Protein AF-A0A3A9KMG8-F1 (afdb_monomer_lite)

Radius of gyration: 20.03 Å; chains: 1; bounding box: 50×38×51 Å

Structure (mmCIF, N/CA/C/O backbone):
data_AF-A0A3A9KMG8-F1
#
_entry.id   AF-A0A3A9KMG8-F1
#
loop_
_atom_site.group_PDB
_atom_site.id
_atom_site.type_symbol
_atom_site.label_atom_id
_atom_site.label_alt_id
_atom_site.label_comp_id
_atom_site.label_asym_id
_atom_site.label_entity_id
_atom_site.label_seq_id
_atom_site.pdbx_PDB_ins_code
_atom_site.Cartn_x
_atom_site.Cartn_y
_atom_site.Cartn_z
_atom_site.occupancy
_atom_site.B_iso_or_equiv
_atom_site.auth_seq_id
_atom_site.auth_comp_id
_atom_site.auth_asym_id
_atom_site.auth_atom_id
_atom_site.pdbx_PDB_model_num
ATOM 1 N N . MET A 1 1 ? 1.437 -16.654 -7.230 1.00 39.53 1 MET A N 1
ATOM 2 C CA . MET A 1 1 ? 0.014 -16.695 -6.820 1.00 39.53 1 MET A CA 1
ATOM 3 C C . MET A 1 1 ? -0.460 -15.264 -6.640 1.00 39.53 1 MET A C 1
ATOM 5 O O . MET A 1 1 ? -0.088 -14.638 -5.658 1.00 39.53 1 MET A O 1
ATOM 9 N N . THR A 1 2 ? -1.224 -14.727 -7.585 1.00 38.72 2 THR A N 1
ATOM 10 C CA . THR A 1 2 ? -1.772 -13.366 -7.482 1.00 38.72 2 THR A CA 1
ATOM 11 C C . THR A 1 2 ? -3.011 -13.428 -6.592 1.00 38.72 2 THR A C 1
ATOM 13 O O . THR A 1 2 ? -4.020 -14.023 -6.973 1.00 38.72 2 THR A O 1
ATOM 16 N N . ARG A 1 3 ? -2.913 -12.924 -5.356 1.00 53.06 3 ARG A N 1
ATOM 17 C CA . ARG A 1 3 ? -3.998 -13.011 -4.368 1.00 53.06 3 ARG A CA 1
ATOM 18 C C . ARG A 1 3 ? -5.023 -11.903 -4.615 1.00 53.06 3 ARG A C 1
ATOM 20 O O . ARG A 1 3 ? -4.674 -10.736 -4.751 1.00 53.06 3 ARG A O 1
ATOM 27 N N . LYS A 1 4 ? -6.296 -12.290 -4.701 1.00 49.44 4 LYS A N 1
ATOM 28 C CA . LYS A 1 4 ? -7.432 -11.407 -4.991 1.00 49.44 4 LYS A CA 1
ATOM 29 C C . LYS A 1 4 ? -7.733 -10.561 -3.749 1.00 49.44 4 LYS A C 1
ATOM 31 O O . LYS A 1 4 ? -8.118 -11.108 -2.721 1.00 49.44 4 LYS A O 1
ATOM 36 N N . ILE A 1 5 ? -7.531 -9.248 -3.823 1.00 57.56 5 ILE A N 1
ATOM 37 C CA . ILE A 1 5 ? -7.751 -8.345 -2.685 1.00 57.56 5 ILE A CA 1
ATOM 38 C C . ILE A 1 5 ? -9.190 -7.810 -2.732 1.00 57.56 5 ILE A C 1
ATOM 40 O O . ILE A 1 5 ? -9.603 -7.252 -3.745 1.00 57.56 5 ILE A O 1
ATOM 44 N N . ASN A 1 6 ? -9.958 -7.984 -1.650 1.00 55.19 6 ASN A N 1
ATOM 45 C CA . ASN A 1 6 ? -11.306 -7.418 -1.511 1.00 55.19 6 ASN A CA 1
ATOM 46 C C . ASN A 1 6 ? -11.232 -6.002 -0.916 1.00 55.19 6 ASN A C 1
ATOM 48 O O . ASN A 1 6 ? -10.676 -5.805 0.168 1.00 55.19 6 ASN A O 1
ATOM 52 N N . PHE A 1 7 ? -11.803 -5.023 -1.620 1.00 56.12 7 PHE A N 1
ATOM 53 C CA . PHE A 1 7 ? -11.798 -3.611 -1.235 1.00 56.12 7 PHE A CA 1
ATOM 54 C C . PHE A 1 7 ? -13.222 -3.134 -0.937 1.00 56.12 7 PHE A C 1
ATOM 56 O O . PHE A 1 7 ? -14.037 -3.042 -1.847 1.00 56.12 7 PHE A O 1
ATOM 63 N N . GLU A 1 8 ? -13.513 -2.775 0.313 1.00 53.19 8 GLU A N 1
ATOM 64 C CA . GLU A 1 8 ? -14.744 -2.034 0.657 1.00 53.19 8 GLU A CA 1
ATOM 65 C C . GLU A 1 8 ? -14.467 -0.551 0.936 1.00 53.19 8 GLU A C 1
ATOM 67 O O . GLU A 1 8 ? -15.302 0.313 0.677 1.00 53.19 8 GLU A O 1
ATOM 72 N N . LYS A 1 9 ? -13.261 -0.225 1.418 1.00 60.44 9 LYS A N 1
ATOM 73 C CA . LYS A 1 9 ? -12.766 1.148 1.560 1.00 60.44 9 LYS A CA 1
ATOM 74 C C . LYS A 1 9 ? -11.689 1.397 0.517 1.00 60.44 9 LYS A C 1
ATOM 76 O O . LYS A 1 9 ? -10.748 0.617 0.406 1.00 60.44 9 LYS A O 1
ATOM 81 N N . LEU A 1 10 ? -11.791 2.527 -0.186 1.00 73.06 10 LEU A N 1
ATOM 82 C CA . LEU A 1 10 ? -10.932 2.892 -1.323 1.00 73.06 10 LEU A CA 1
ATOM 83 C C . LEU A 1 10 ? -9.424 2.854 -1.034 1.00 73.06 10 LEU A C 1
ATOM 85 O O . LEU A 1 10 ? -8.648 2.874 -1.975 1.00 73.06 10 LEU A O 1
ATOM 89 N N . ASN A 1 11 ? -9.001 2.810 0.230 1.00 78.44 11 ASN A N 1
ATOM 90 C CA . ASN A 1 11 ? -7.603 2.847 0.658 1.00 78.44 11 ASN A CA 1
ATOM 91 C C . ASN A 1 11 ? -7.197 1.744 1.655 1.00 78.44 11 ASN A C 1
ATOM 93 O O . ASN A 1 11 ? -6.059 1.756 2.123 1.00 78.44 11 ASN A O 1
ATOM 97 N N . ARG A 1 12 ? -8.095 0.814 2.012 1.00 85.56 12 ARG A N 1
ATOM 98 C CA . ARG A 1 12 ? -7.874 -0.164 3.089 1.00 85.56 12 ARG A CA 1
ATOM 99 C C . ARG A 1 12 ? -8.321 -1.567 2.687 1.00 85.56 12 ARG A C 1
ATOM 101 O O . ARG A 1 12 ? -9.389 -1.730 2.104 1.00 85.56 12 ARG A O 1
ATOM 108 N N . VAL A 1 13 ? -7.546 -2.576 3.083 1.00 83.69 13 VAL A N 1
ATOM 109 C CA . VAL A 1 13 ? -7.958 -3.986 3.003 1.00 83.69 13 VAL A CA 1
ATOM 110 C C . VAL A 1 13 ? -8.804 -4.368 4.220 1.00 83.69 13 VAL A C 1
ATOM 112 O O . VAL A 1 13 ? -8.466 -4.023 5.352 1.00 83.69 13 VAL A O 1
ATOM 115 N N . ILE A 1 14 ? -9.907 -5.078 3.985 1.00 83.31 14 ILE A N 1
ATOM 116 C CA . ILE A 1 14 ? -10.770 -5.632 5.049 1.00 83.31 14 ILE A CA 1
ATOM 117 C C . ILE A 1 14 ? -10.308 -7.015 5.517 1.00 83.31 14 ILE A C 1
ATOM 119 O O . ILE A 1 14 ? -10.602 -7.430 6.628 1.00 83.31 14 ILE A O 1
ATOM 123 N N . LYS A 1 15 ? -9.550 -7.703 4.664 1.00 88.19 15 LYS A N 1
ATOM 124 C CA . LYS A 1 15 ? -8.950 -9.008 4.904 1.00 88.19 15 LYS A CA 1
ATOM 125 C C . LYS A 1 15 ? -7.498 -8.930 4.471 1.00 88.19 15 LYS A C 1
ATOM 127 O O . LYS A 1 15 ? -7.213 -8.431 3.381 1.00 88.19 15 LYS A O 1
ATOM 132 N N . CYS A 1 16 ? -6.578 -9.375 5.318 1.00 87.44 16 CYS A N 1
ATOM 133 C CA . CYS A 1 16 ? -5.161 -9.339 4.992 1.00 87.44 16 CYS A CA 1
ATOM 134 C C . CYS A 1 16 ? -4.885 -10.262 3.794 1.00 87.44 16 CYS A C 1
ATOM 136 O O . CYS A 1 16 ? -5.041 -11.472 3.930 1.00 87.44 16 CYS A O 1
ATOM 138 N N . PRO A 1 17 ? -4.396 -9.752 2.651 1.00 82.75 17 PRO A N 1
ATOM 139 C CA . PRO A 1 17 ? -4.139 -10.591 1.484 1.00 82.75 17 PRO A CA 1
ATOM 140 C C . PRO A 1 17 ? -2.913 -11.492 1.671 1.00 82.75 17 PRO A C 1
ATOM 142 O O . PRO A 1 17 ? -2.576 -12.250 0.774 1.00 82.75 17 PRO A O 1
ATOM 145 N N . HIS A 1 18 ? -2.194 -11.400 2.793 1.00 85.25 18 HIS A N 1
ATOM 146 C CA . HIS A 1 18 ? -1.034 -12.243 3.056 1.00 85.25 18 HIS A CA 1
ATOM 147 C C . HIS A 1 18 ? -1.354 -13.472 3.910 1.00 85.25 18 HIS A C 1
ATOM 149 O O . HIS A 1 18 ? -0.904 -14.567 3.581 1.00 85.25 18 HIS A O 1
ATOM 155 N N . CYS A 1 19 ? -2.107 -13.282 4.997 1.00 89.75 19 CYS A N 1
ATOM 156 C CA . CYS A 1 19 ? -2.406 -14.323 5.987 1.00 89.75 19 CYS A CA 1
ATOM 157 C C . CYS A 1 19 ? -3.905 -14.590 6.169 1.00 89.75 19 CYS A C 1
ATOM 159 O O . CYS A 1 19 ? -4.279 -15.299 7.095 1.00 89.75 19 CYS A O 1
ATOM 161 N N . ASP A 1 20 ? -4.754 -13.985 5.335 1.00 91.50 20 ASP A N 1
ATOM 162 C CA . ASP A 1 20 ? -6.212 -14.121 5.373 1.00 91.50 20 ASP A CA 1
ATOM 163 C C . ASP A 1 20 ? -6.878 -13.698 6.691 1.00 91.50 20 ASP A C 1
ATOM 165 O O . ASP A 1 20 ? -8.058 -13.967 6.889 1.00 91.50 20 ASP A O 1
ATOM 169 N N . ASN A 1 21 ? -6.167 -12.977 7.565 1.00 92.38 21 ASN A N 1
ATOM 170 C CA . ASN A 1 21 ? -6.746 -12.426 8.784 1.00 92.38 21 ASN A CA 1
ATOM 171 C C . ASN A 1 21 ? -7.880 -11.435 8.459 1.00 92.38 21 ASN A C 1
ATOM 173 O O . ASN A 1 21 ? -7.669 -10.466 7.722 1.00 92.38 21 ASN A O 1
ATOM 177 N N . GLU A 1 22 ? -9.058 -11.678 9.025 1.00 92.69 22 GLU A N 1
ATOM 178 C CA . GLU A 1 22 ? -10.286 -10.894 8.824 1.00 92.69 22 GLU A CA 1
ATOM 179 C C . GLU A 1 22 ? -10.483 -9.837 9.921 1.00 92.69 22 GLU A C 1
ATOM 181 O O . GLU A 1 22 ? -11.246 -8.890 9.744 1.00 92.69 22 GLU A O 1
ATOM 186 N N . GLU A 1 23 ? -9.753 -9.942 11.036 1.00 93.00 23 GLU A N 1
ATOM 187 C CA . GLU A 1 23 ? -9.789 -8.959 12.115 1.00 93.00 23 GLU A CA 1
ATOM 188 C C . GLU A 1 23 ? -8.633 -7.965 11.961 1.00 93.00 23 GLU A C 1
ATOM 190 O O . GLU A 1 23 ? -7.483 -8.252 12.287 1.00 93.00 23 GLU A O 1
ATOM 195 N N . ILE A 1 24 ? -8.905 -6.766 11.446 1.00 87.94 24 ILE A N 1
ATOM 196 C CA . ILE A 1 24 ? -7.872 -5.742 11.242 1.00 87.94 24 ILE A CA 1
ATOM 197 C C . ILE A 1 24 ? -7.970 -4.654 12.312 1.00 87.94 24 ILE A C 1
ATOM 199 O O . ILE A 1 24 ? -8.942 -3.903 12.370 1.00 87.94 24 ILE A O 1
ATOM 203 N N . LEU A 1 25 ? -6.909 -4.521 13.114 1.00 87.69 25 LEU A N 1
ATOM 204 C CA . LEU A 1 25 ? -6.778 -3.502 14.156 1.00 87.69 25 LEU A CA 1
ATOM 205 C C . LEU A 1 25 ? -5.726 -2.469 13.730 1.00 87.69 25 LEU A C 1
ATOM 207 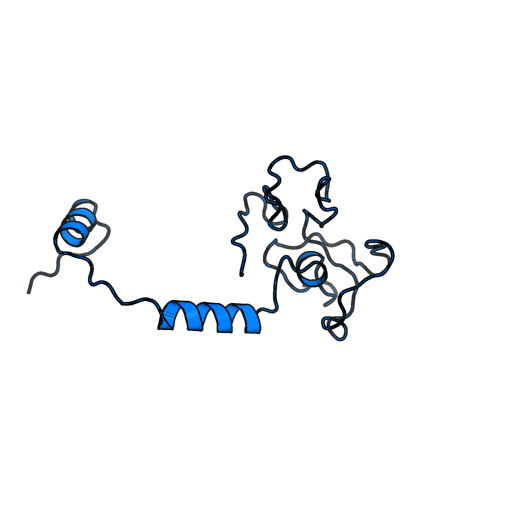O O . LEU A 1 25 ? -4.535 -2.765 13.696 1.00 87.69 25 LEU A O 1
ATOM 211 N N . GLY A 1 26 ? -6.160 -1.252 13.394 1.00 88.25 26 GLY A N 1
ATOM 212 C CA . GLY A 1 26 ? -5.263 -0.175 12.955 1.00 88.25 26 GLY A CA 1
ATOM 213 C C . GLY A 1 26 ? -4.815 -0.295 11.493 1.00 88.25 26 GLY A C 1
ATOM 214 O O . GLY A 1 26 ? -5.535 -0.834 10.655 1.00 88.25 26 GLY A O 1
ATOM 215 N N . ASP A 1 27 ? -3.647 0.260 11.163 1.00 89.81 27 ASP A N 1
ATOM 216 C CA . ASP A 1 27 ? -3.145 0.386 9.777 1.00 89.81 27 ASP A CA 1
ATOM 217 C C . ASP A 1 27 ? -2.148 -0.709 9.372 1.00 89.81 27 ASP A C 1
ATOM 219 O O . ASP A 1 27 ? -1.560 -0.664 8.289 1.00 89.81 27 ASP A O 1
ATOM 223 N N . ILE A 1 28 ? -1.968 -1.696 10.245 1.00 89.19 28 ILE A N 1
ATOM 224 C CA . ILE A 1 28 ? -1.086 -2.844 10.073 1.00 89.19 28 ILE A CA 1
ATOM 225 C C . ILE A 1 28 ? -1.877 -4.094 10.468 1.00 89.19 28 ILE A C 1
ATOM 227 O O . ILE A 1 28 ? -2.742 -4.052 11.341 1.00 89.19 28 ILE A O 1
ATOM 231 N N . CYS A 1 29 ? -1.615 -5.220 9.81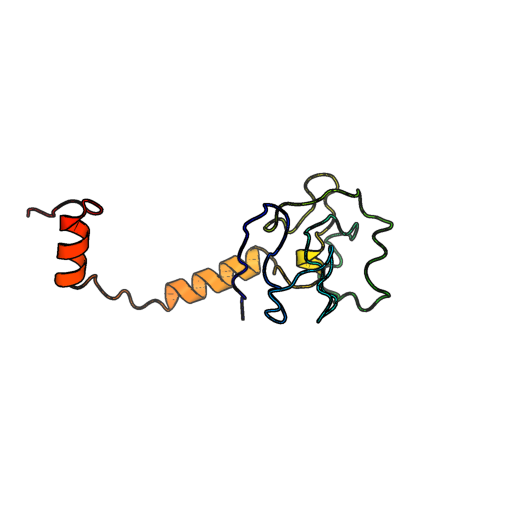6 1.00 90.88 29 CYS A N 1
ATOM 232 C CA . CYS A 1 29 ? -2.165 -6.502 10.220 1.00 90.88 29 CYS A CA 1
ATOM 233 C C . CYS A 1 29 ? -1.449 -6.979 11.488 1.00 90.88 29 CYS A C 1
ATOM 235 O O . CYS A 1 29 ? -0.265 -7.298 11.437 1.00 90.88 29 CYS A O 1
ATOM 237 N N . HIS A 1 30 ? -2.163 -7.104 12.606 1.00 93.25 30 HIS A N 1
ATOM 238 C CA . HIS A 1 30 ? -1.573 -7.535 13.880 1.00 93.25 30 HIS A CA 1
ATOM 239 C C . HIS A 1 30 ? -1.122 -9.013 13.903 1.00 93.25 30 HIS A C 1
ATOM 241 O O . HIS A 1 30 ? -0.535 -9.450 14.886 1.00 93.25 30 HIS A O 1
ATOM 247 N N . VAL A 1 31 ? -1.378 -9.779 12.833 1.00 93.44 31 VAL A N 1
ATOM 248 C CA . VAL A 1 31 ? -0.942 -11.180 12.683 1.00 93.44 31 VAL A CA 1
ATOM 249 C C . VAL A 1 31 ? 0.373 -11.293 11.913 1.00 93.44 31 VAL A C 1
ATOM 251 O O . VAL A 1 31 ? 1.264 -12.026 12.326 1.00 93.44 31 VAL A O 1
ATOM 254 N N . CYS A 1 32 ? 0.507 -10.588 10.784 1.00 89.94 32 CYS A N 1
ATOM 255 C CA . CYS A 1 32 ? 1.673 -10.719 9.896 1.00 89.94 32 CYS A CA 1
ATOM 256 C C . CYS A 1 32 ? 2.482 -9.430 9.715 1.00 89.94 32 CYS A C 1
ATOM 258 O O . CYS A 1 32 ? 3.422 -9.406 8.929 1.00 89.94 32 CYS A O 1
ATOM 260 N N . ASN A 1 33 ? 2.115 -8.364 10.426 1.00 87.38 33 ASN A N 1
ATOM 261 C CA . ASN A 1 33 ? 2.794 -7.072 10.433 1.00 87.38 33 ASN A CA 1
ATOM 262 C C . ASN A 1 33 ? 2.849 -6.335 9.076 1.00 87.38 33 ASN A C 1
ATOM 264 O O . ASN A 1 33 ? 3.651 -5.422 8.899 1.00 87.38 33 ASN A O 1
ATOM 268 N N . LEU A 1 34 ? 1.984 -6.688 8.117 1.00 87.88 34 LEU A N 1
ATOM 269 C CA . LEU A 1 34 ? 1.921 -6.007 6.817 1.00 87.88 34 LEU A CA 1
ATOM 270 C C . LEU A 1 34 ? 0.903 -4.852 6.793 1.00 87.88 34 LEU A C 1
ATOM 272 O O . LEU A 1 34 ? -0.128 -4.942 7.470 1.00 87.88 34 LEU A O 1
ATOM 276 N N . PRO A 1 35 ? 1.147 -3.779 6.013 1.00 89.25 35 PRO A N 1
ATOM 277 C CA . PRO A 1 35 ? 0.256 -2.623 5.939 1.00 89.25 35 PRO A CA 1
ATOM 278 C C . PRO A 1 35 ? -1.148 -2.979 5.449 1.00 89.25 35 PRO A C 1
ATOM 280 O O . PRO A 1 35 ? -1.321 -3.596 4.405 1.00 89.25 35 PRO A O 1
ATOM 283 N N . THR A 1 36 ? -2.175 -2.507 6.152 1.00 90.50 36 THR A N 1
ATOM 284 C CA . THR A 1 36 ? -3.580 -2.700 5.746 1.00 90.50 36 THR A CA 1
ATOM 285 C C . THR A 1 36 ? -4.188 -1.460 5.104 1.00 90.50 36 THR A C 1
ATOM 287 O O . THR A 1 36 ? -5.288 -1.520 4.556 1.00 90.50 36 THR A O 1
ATOM 290 N N . VAL A 1 37 ? -3.462 -0.341 5.127 1.00 91.00 37 VAL A N 1
ATOM 291 C CA . VAL A 1 37 ? -3.806 0.906 4.438 1.00 91.00 37 VAL A CA 1
ATOM 292 C C . VAL A 1 37 ? -2.734 1.224 3.413 1.00 91.00 37 VAL A C 1
ATOM 294 O O . VAL A 1 37 ? -1.540 1.205 3.730 1.00 91.00 37 VAL A O 1
ATOM 297 N N . ASN A 1 38 ? -3.158 1.559 2.196 1.00 92.31 38 ASN A N 1
ATOM 298 C CA . ASN A 1 38 ? -2.221 1.971 1.169 1.00 92.31 38 ASN A CA 1
ATOM 299 C C . ASN A 1 38 ? -1.811 3.432 1.382 1.00 92.31 38 ASN A C 1
ATOM 301 O O . ASN A 1 38 ? -2.660 4.320 1.480 1.00 92.31 38 ASN A O 1
ATOM 305 N N . LYS A 1 39 ? -0.509 3.697 1.476 1.00 93.06 39 LYS A N 1
ATOM 306 C CA . LYS A 1 39 ? 0.051 5.032 1.726 1.00 93.06 39 LYS A CA 1
ATOM 307 C C . LYS A 1 39 ? 1.281 5.260 0.860 1.00 93.06 39 LYS A C 1
ATOM 309 O O . LYS A 1 39 ? 1.884 4.315 0.367 1.00 93.06 39 LYS A O 1
ATOM 314 N N . CYS A 1 40 ? 1.674 6.515 0.689 1.00 93.19 40 CYS A N 1
ATOM 315 C CA . CYS A 1 40 ? 2.984 6.848 0.142 1.00 93.19 40 CYS A CA 1
ATOM 316 C C . CYS A 1 40 ? 4.082 6.259 1.043 1.00 93.19 40 CYS A C 1
ATOM 318 O O . CYS A 1 40 ? 4.089 6.535 2.243 1.00 93.19 40 CYS A O 1
ATOM 320 N N . SER A 1 41 ? 5.019 5.499 0.481 1.00 90.31 41 SER A N 1
ATOM 321 C CA . SER A 1 41 ? 6.179 4.982 1.223 1.00 90.31 41 SER A CA 1
ATOM 322 C C . SER A 1 41 ? 7.270 6.050 1.387 1.00 90.31 41 SER A C 1
ATOM 324 O O . SER A 1 41 ? 7.990 6.076 2.379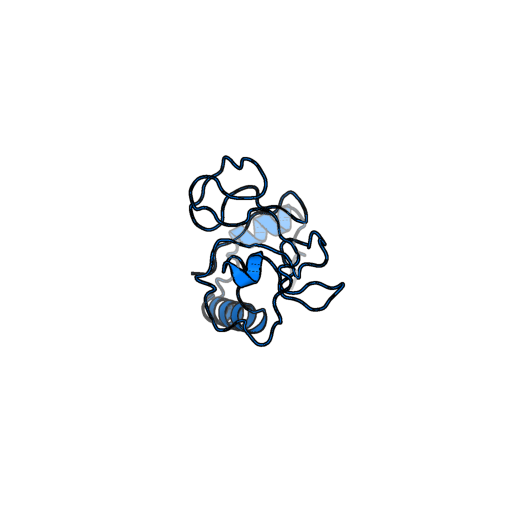 1.00 90.31 41 SER A O 1
ATOM 326 N N . GLY A 1 42 ? 7.378 6.962 0.413 1.00 90.25 42 GLY A N 1
ATOM 327 C CA . GLY A 1 42 ? 8.511 7.882 0.302 1.00 90.25 42 GLY A CA 1
ATOM 328 C C . GLY A 1 42 ? 9.746 7.266 -0.361 1.00 90.25 42 GLY A C 1
ATOM 329 O O . GLY A 1 42 ? 10.741 7.964 -0.557 1.00 90.25 42 GLY A O 1
ATOM 330 N N . PHE A 1 43 ? 9.692 5.986 -0.736 1.00 86.75 43 PHE A N 1
ATOM 331 C CA . PHE A 1 43 ? 10.769 5.324 -1.459 1.00 86.75 43 PHE A CA 1
ATOM 332 C C . PHE A 1 43 ? 10.718 5.656 -2.948 1.00 86.75 43 PHE A C 1
ATOM 334 O O . PHE A 1 43 ? 9.658 5.873 -3.544 1.00 86.75 43 PHE A O 1
ATOM 341 N N . ASP A 1 44 ? 11.904 5.774 -3.535 1.00 82.88 44 ASP A N 1
ATOM 342 C CA . ASP A 1 44 ? 12.068 6.048 -4.955 1.00 82.88 44 ASP A CA 1
ATOM 343 C C . ASP A 1 44 ? 11.815 4.755 -5.739 1.00 82.88 44 ASP A C 1
ATOM 345 O O . ASP A 1 44 ? 12.378 3.708 -5.421 1.00 82.88 44 ASP A O 1
ATOM 349 N N . LYS A 1 45 ? 11.000 4.844 -6.795 1.00 75.25 45 LYS A N 1
ATOM 350 C CA . LYS A 1 45 ? 10.652 3.715 -7.668 1.00 75.25 45 LYS A CA 1
ATOM 351 C C . LYS A 1 45 ? 11.860 2.988 -8.265 1.00 75.25 45 LYS A C 1
ATOM 353 O O . LYS A 1 45 ? 11.718 1.852 -8.701 1.00 75.25 45 LYS A O 1
ATOM 358 N N . LYS A 1 46 ? 13.035 3.622 -8.316 1.00 71.81 46 LYS A N 1
ATOM 359 C CA . LYS A 1 46 ? 14.265 3.002 -8.833 1.00 71.81 46 LYS A CA 1
ATOM 360 C C . LYS A 1 46 ? 14.817 1.870 -7.959 1.00 71.81 46 LYS A C 1
ATOM 362 O O . LYS A 1 46 ? 15.692 1.155 -8.428 1.00 71.81 46 LYS A O 1
ATOM 367 N N . TYR A 1 47 ? 14.319 1.713 -6.730 1.00 65.62 47 TYR A N 1
ATOM 368 C CA . TYR A 1 47 ? 14.776 0.696 -5.774 1.00 65.62 47 TYR A CA 1
ATOM 369 C C . TYR A 1 47 ? 13.763 -0.435 -5.536 1.00 65.62 47 TYR A C 1
ATOM 371 O O . TYR A 1 47 ? 13.942 -1.228 -4.624 1.00 65.62 47 TYR A O 1
ATOM 379 N N . LEU A 1 48 ? 12.723 -0.550 -6.372 1.00 63.25 48 LEU A N 1
ATOM 380 C CA . LEU A 1 48 ? 11.647 -1.547 -6.228 1.00 63.25 48 LEU A CA 1
ATOM 381 C C . LEU A 1 48 ? 12.092 -3.019 -6.294 1.00 63.25 48 LEU A C 1
ATOM 383 O O . LEU A 1 48 ? 11.283 -3.905 -6.044 1.00 63.25 48 LEU A O 1
ATOM 387 N N . GLN A 1 49 ? 13.344 -3.289 -6.666 1.00 54.84 49 GLN A N 1
ATOM 388 C CA . GLN A 1 49 ? 13.870 -4.650 -6.814 1.00 54.84 49 GLN A CA 1
ATOM 389 C C . GLN A 1 49 ? 14.457 -5.218 -5.517 1.00 54.84 49 GLN A C 1
ATOM 391 O O . GLN A 1 49 ? 14.674 -6.426 -5.439 1.00 54.84 49 GLN A O 1
ATOM 396 N N . ASP A 1 50 ? 14.663 -4.382 -4.499 1.00 54.06 50 ASP A N 1
ATOM 397 C CA . ASP A 1 50 ? 15.157 -4.830 -3.205 1.00 54.06 50 ASP A CA 1
ATOM 398 C C . ASP A 1 50 ? 13.966 -5.018 -2.260 1.00 54.06 50 ASP A C 1
ATOM 400 O O . ASP A 1 50 ? 13.239 -4.071 -1.958 1.00 54.06 50 ASP A O 1
ATOM 404 N N . ILE A 1 51 ? 13.751 -6.247 -1.778 1.00 53.84 51 ILE A N 1
ATOM 405 C CA . ILE A 1 51 ? 12.838 -6.478 -0.653 1.00 53.84 51 ILE A CA 1
ATOM 406 C C . ILE A 1 51 ? 13.426 -5.710 0.529 1.00 53.84 51 ILE A C 1
ATOM 408 O O . ILE A 1 51 ? 14.464 -6.097 1.060 1.00 53.84 51 ILE A O 1
ATOM 412 N N . TYR A 1 52 ? 12.785 -4.611 0.921 1.00 55.97 52 TYR A N 1
ATOM 413 C CA . TYR A 1 52 ? 13.225 -3.828 2.067 1.00 55.97 52 TYR A CA 1
ATOM 414 C C . TYR A 1 52 ? 13.190 -4.694 3.338 1.00 55.97 52 TYR A C 1
ATOM 416 O O . TYR A 1 52 ? 12.120 -5.089 3.800 1.00 55.97 52 TYR A O 1
ATOM 424 N N . ASP A 1 53 ? 14.365 -4.978 3.902 1.00 53.72 53 ASP A N 1
ATOM 425 C CA . ASP A 1 53 ? 14.580 -5.783 5.113 1.00 53.72 53 ASP A CA 1
ATOM 426 C C . ASP A 1 53 ? 14.905 -4.928 6.358 1.00 53.72 53 ASP A C 1
ATOM 428 O O . ASP A 1 53 ? 15.199 -5.454 7.435 1.00 53.72 53 ASP A O 1
ATOM 432 N N . GLY A 1 54 ? 14.842 -3.598 6.221 1.00 56.97 54 GLY A N 1
ATOM 433 C CA . GLY A 1 54 ? 15.133 -2.641 7.284 1.00 56.97 54 GLY A CA 1
ATOM 434 C C . GLY A 1 54 ? 14.038 -2.535 8.359 1.00 56.97 54 GLY A C 1
ATOM 435 O O . GLY A 1 54 ? 12.950 -3.102 8.223 1.00 56.97 54 GLY A O 1
ATOM 436 N N . PRO A 1 55 ? 14.300 -1.791 9.456 1.00 53.84 55 PRO A N 1
ATOM 437 C CA . PRO A 1 55 ? 13.327 -1.586 10.525 1.00 53.84 55 PRO A CA 1
ATOM 438 C C . PRO A 1 55 ? 12.028 -1.009 9.953 1.00 53.84 55 PRO A C 1
ATOM 440 O O . PRO A 1 55 ? 12.028 0.018 9.280 1.00 53.84 55 PRO A O 1
ATOM 443 N N . TRP A 1 56 ? 10.931 -1.721 10.208 1.00 57.06 56 TRP A N 1
ATOM 444 C CA . TRP A 1 56 ? 9.616 -1.516 9.609 1.00 57.06 56 TRP A CA 1
ATOM 445 C C . TRP A 1 56 ? 9.230 -0.037 9.436 1.00 57.06 56 TRP A C 1
ATOM 447 O O . T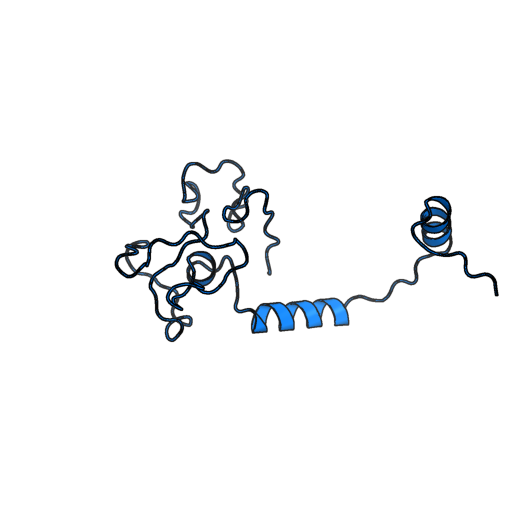RP A 1 56 ? 8.920 0.653 10.403 1.00 57.06 56 TRP A O 1
ATOM 457 N N . LEU A 1 57 ? 9.190 0.403 8.172 1.00 57.53 57 LEU A N 1
ATOM 458 C CA . LEU A 1 57 ? 8.413 1.534 7.655 1.00 57.53 57 LEU A CA 1
ATOM 459 C C . LEU A 1 57 ? 8.477 2.821 8.499 1.00 57.53 57 LEU A C 1
ATOM 461 O O . LEU A 1 57 ? 7.450 3.446 8.785 1.00 57.53 57 LEU A O 1
ATOM 465 N N . THR A 1 58 ? 9.682 3.290 8.834 1.00 59.09 58 THR A N 1
ATOM 466 C CA . THR A 1 58 ? 9.857 4.710 9.151 1.00 59.09 58 THR A CA 1
ATOM 467 C C . THR A 1 58 ? 9.687 5.487 7.844 1.00 59.09 58 THR A C 1
ATOM 469 O O . THR A 1 58 ? 10.614 5.728 7.077 1.00 59.09 58 THR A O 1
ATOM 472 N N . PHE A 1 59 ? 8.435 5.821 7.536 1.00 68.62 59 PHE A N 1
ATOM 473 C CA . PHE A 1 59 ? 7.988 6.593 6.375 1.00 68.62 59 PHE A CA 1
ATOM 474 C C . PHE A 1 59 ? 8.494 8.047 6.387 1.00 68.62 59 PHE A C 1
ATOM 476 O O . PHE A 1 59 ? 7.765 8.965 6.024 1.00 68.62 59 PHE A O 1
ATOM 483 N N . GLU A 1 60 ? 9.729 8.293 6.817 1.00 71.06 60 GLU A N 1
ATOM 484 C CA . GLU A 1 60 ? 10.305 9.626 7.015 1.00 71.06 60 GLU A CA 1
ATOM 485 C C . GLU A 1 60 ? 10.318 10.446 5.724 1.00 71.06 60 GLU A C 1
ATOM 487 O O . GLU A 1 60 ? 10.172 11.663 5.753 1.00 71.06 60 GLU A O 1
ATOM 492 N N . LYS A 1 61 ? 10.440 9.772 4.575 1.00 81.88 61 LYS A N 1
ATOM 493 C CA . LYS A 1 61 ? 10.387 10.395 3.245 1.00 81.88 61 LYS A CA 1
ATOM 494 C C . LYS A 1 61 ? 8.983 10.423 2.639 1.00 81.88 61 LYS A C 1
ATOM 496 O O . LYS A 1 61 ? 8.809 10.878 1.510 1.00 81.88 61 LYS A O 1
ATOM 501 N N . SER A 1 62 ? 7.978 9.896 3.335 1.00 89.00 62 SER A N 1
ATOM 502 C CA . SER A 1 62 ? 6.608 9.879 2.835 1.00 89.00 62 SER A CA 1
ATOM 503 C C . SER A 1 62 ? 6.019 11.281 2.817 1.00 89.00 62 SER A C 1
ATOM 505 O O . SER A 1 62 ? 6.153 12.048 3.764 1.00 89.00 62 SER A O 1
ATOM 507 N N . CYS A 1 63 ? 5.261 11.589 1.765 1.00 92.56 63 CYS A N 1
ATOM 508 C CA . CYS A 1 63 ? 4.434 12.795 1.731 1.00 92.56 63 CYS A CA 1
ATOM 509 C C . CYS A 1 63 ? 3.134 12.668 2.555 1.00 92.56 63 CYS A C 1
ATOM 511 O O . CYS A 1 63 ? 2.288 13.558 2.511 1.00 92.56 63 CYS A O 1
ATOM 513 N N . GLY A 1 64 ? 2.919 11.543 3.251 1.00 90.50 64 GLY A N 1
ATOM 514 C CA . GLY A 1 64 ? 1.766 11.312 4.127 1.00 90.50 64 GLY A CA 1
ATOM 515 C C . GLY A 1 64 ? 0.446 11.011 3.408 1.00 90.50 64 GLY A C 1
ATOM 516 O O . GLY A 1 64 ? -0.573 10.789 4.062 1.00 90.50 64 GLY A O 1
ATOM 517 N N . LYS A 1 65 ? 0.423 10.977 2.068 1.00 94.19 65 LYS A N 1
ATOM 518 C CA . LYS A 1 65 ? -0.796 10.665 1.310 1.00 94.19 65 LYS A CA 1
ATOM 519 C C . LYS A 1 65 ? -1.258 9.232 1.553 1.00 94.19 65 LYS A C 1
ATOM 521 O O . LYS A 1 65 ? -0.493 8.283 1.388 1.00 94.19 65 LYS A O 1
ATOM 526 N N . ILE A 1 66 ? -2.545 9.100 1.858 1.00 93.50 66 ILE A N 1
ATOM 527 C CA . ILE A 1 66 ? -3.279 7.840 1.775 1.00 93.50 66 ILE A CA 1
ATOM 528 C C . ILE A 1 66 ? -3.669 7.632 0.312 1.00 93.50 66 ILE A C 1
ATOM 530 O O . ILE A 1 66 ? -4.205 8.540 -0.325 1.00 93.50 66 ILE A O 1
ATOM 534 N N . LEU A 1 67 ? -3.365 6.456 -0.221 1.00 93.19 67 LEU A N 1
ATOM 535 C CA . LEU A 1 67 ? -3.493 6.136 -1.634 1.00 93.19 67 LEU A CA 1
ATOM 536 C C . LEU A 1 67 ? -4.664 5.173 -1.878 1.00 93.19 67 LEU A C 1
ATOM 538 O O . LEU A 1 67 ? -5.038 4.422 -0.974 1.00 93.19 67 LEU A O 1
ATOM 542 N N . PRO A 1 68 ? -5.236 5.165 -3.095 1.00 92.00 68 PRO A N 1
ATOM 543 C CA . PRO A 1 68 ? -6.166 4.127 -3.512 1.00 92.00 68 PRO A CA 1
ATOM 544 C C . PRO A 1 68 ? -5.555 2.733 -3.365 1.00 92.00 68 PRO A C 1
ATOM 546 O O . PRO A 1 68 ? -4.355 2.556 -3.558 1.00 92.00 68 PRO A O 1
ATOM 549 N N . THR A 1 69 ? -6.354 1.717 -3.073 1.00 88.56 69 THR A N 1
ATOM 550 C CA . THR A 1 69 ? -5.850 0.357 -2.847 1.00 88.56 69 THR A CA 1
ATOM 551 C C . THR A 1 69 ? -5.195 -0.292 -4.064 1.00 88.56 69 THR A C 1
ATOM 553 O O . THR A 1 69 ? -4.407 -1.214 -3.896 1.00 88.56 69 THR A O 1
ATOM 556 N N . ASN A 1 70 ? -5.483 0.187 -5.274 1.00 88.94 70 ASN A N 1
ATOM 557 C CA . ASN A 1 70 ? -4.842 -0.251 -6.516 1.00 88.94 70 ASN A CA 1
ATOM 558 C C . ASN A 1 70 ? -3.634 0.617 -6.925 1.00 88.94 70 ASN A C 1
ATOM 560 O O . ASN A 1 70 ? -2.986 0.340 -7.937 1.00 88.94 70 ASN A O 1
ATOM 564 N N . ALA A 1 71 ? -3.340 1.689 -6.184 1.00 92.75 71 ALA A N 1
ATOM 565 C CA . ALA A 1 71 ? -2.258 2.600 -6.519 1.00 92.75 71 ALA A CA 1
ATOM 566 C C . ALA A 1 71 ? -0.906 1.993 -6.139 1.00 92.75 71 ALA A C 1
ATOM 568 O O . ALA A 1 71 ? -0.625 1.746 -4.972 1.00 92.75 71 ALA A O 1
ATOM 569 N N . ARG A 1 72 ? -0.045 1.813 -7.138 1.00 93.00 72 ARG A N 1
ATOM 570 C CA . ARG A 1 72 ? 1.347 1.364 -6.964 1.00 93.00 72 ARG A CA 1
ATOM 571 C C . ARG A 1 72 ? 2.297 2.509 -6.641 1.00 93.00 72 ARG A C 1
ATOM 573 O O . ARG A 1 72 ? 3.292 2.313 -5.949 1.00 93.00 72 ARG A O 1
ATOM 580 N N . TYR A 1 73 ? 1.946 3.705 -7.105 1.00 94.44 73 TYR A N 1
ATOM 581 C CA . TYR A 1 73 ? 2.744 4.918 -7.002 1.00 94.44 73 TYR A CA 1
ATOM 582 C C . TYR A 1 73 ? 1.910 6.060 -6.426 1.00 94.44 73 TYR A C 1
ATOM 584 O O . TYR A 1 73 ? 0.706 6.173 -6.671 1.00 94.44 73 TYR A O 1
ATOM 592 N N . CYS A 1 74 ? 2.565 6.930 -5.668 1.00 94.88 74 CYS A N 1
ATOM 593 C CA . CYS A 1 74 ? 1.979 8.146 -5.145 1.00 94.88 74 CYS A CA 1
ATOM 594 C C . CYS A 1 74 ? 1.810 9.174 -6.268 1.00 94.88 74 CYS A C 1
ATOM 596 O O . CYS A 1 74 ? 2.786 9.725 -6.774 1.00 94.88 74 CYS A O 1
ATOM 598 N N . TYR A 1 75 ? 0.563 9.519 -6.586 1.00 94.44 75 TYR A N 1
ATOM 599 C CA . TYR A 1 75 ? 0.228 10.551 -7.575 1.00 94.44 75 TYR A CA 1
ATOM 600 C C . TYR A 1 75 ? 0.637 11.976 -7.154 1.00 94.44 75 TYR A C 1
ATOM 602 O O . TYR A 1 75 ? 0.502 12.907 -7.940 1.00 94.44 75 TYR A O 1
ATOM 610 N N . SER A 1 76 ? 1.108 12.166 -5.915 1.00 95.38 76 SER A N 1
ATOM 611 C CA . SER A 1 76 ? 1.512 13.475 -5.390 1.00 95.38 76 SER A CA 1
ATOM 612 C C . SER A 1 76 ? 3.021 13.715 -5.422 1.00 95.38 76 SER A C 1
ATOM 614 O O . SER A 1 76 ? 3.434 14.857 -5.586 1.00 95.38 76 SER A O 1
ATOM 616 N N . CYS A 1 77 ? 3.844 12.684 -5.208 1.00 93.75 77 CYS A N 1
ATOM 617 C CA . CYS A 1 77 ? 5.303 12.833 -5.098 1.00 93.75 77 CYS A CA 1
ATOM 618 C C . CYS A 1 77 ? 6.091 11.783 -5.887 1.00 93.75 77 CYS A C 1
ATOM 620 O O . CYS A 1 77 ? 7.314 11.753 -5.802 1.00 93.75 77 CYS A O 1
ATOM 622 N N . ASN A 1 78 ? 5.402 10.922 -6.644 1.00 92.62 78 ASN A N 1
ATOM 623 C CA . ASN A 1 78 ? 5.994 9.905 -7.514 1.00 92.62 78 ASN A CA 1
ATOM 624 C C . ASN A 1 78 ? 6.801 8.805 -6.787 1.00 92.62 78 ASN A C 1
ATOM 626 O O . ASN A 1 78 ? 7.441 7.977 -7.435 1.00 92.62 78 ASN A O 1
ATOM 630 N N . SER A 1 79 ? 6.751 8.772 -5.452 1.00 92.75 79 SER A N 1
ATOM 631 C CA . SER A 1 79 ? 7.262 7.668 -4.636 1.00 92.75 79 SER A CA 1
ATOM 632 C C . SER A 1 79 ? 6.397 6.420 -4.786 1.00 92.75 79 SER A C 1
ATOM 634 O O . SER A 1 79 ? 5.260 6.483 -5.255 1.00 92.75 79 SER A O 1
ATOM 636 N N . THR A 1 80 ? 6.907 5.282 -4.344 1.00 92.38 80 THR A N 1
ATOM 637 C CA . THR A 1 80 ? 6.153 4.030 -4.303 1.00 92.38 80 THR A CA 1
ATOM 638 C C . THR A 1 80 ? 5.087 4.042 -3.204 1.00 92.38 80 THR A C 1
ATOM 640 O O . THR A 1 80 ? 4.984 4.960 -2.380 1.00 92.38 80 THR A O 1
ATOM 643 N N . SER A 1 81 ? 4.217 3.041 -3.246 1.00 92.56 81 SER A N 1
ATOM 644 C CA . SER A 1 81 ? 3.156 2.825 -2.267 1.00 92.56 81 SER A CA 1
ATOM 645 C C . SER A 1 81 ? 3.538 1.739 -1.260 1.00 92.56 81 SER A C 1
ATOM 647 O O . SER A 1 81 ? 4.331 0.855 -1.564 1.00 92.56 81 SER A O 1
ATOM 649 N N . THR A 1 82 ? 2.948 1.742 -0.070 1.00 90.19 82 THR A N 1
ATOM 650 C CA . THR A 1 82 ? 3.159 0.660 0.906 1.00 90.19 82 THR A CA 1
ATOM 651 C C . THR A 1 82 ? 2.768 -0.704 0.360 1.00 90.19 82 THR A C 1
ATOM 653 O O . THR A 1 82 ? 3.385 -1.706 0.702 1.00 90.19 82 THR A O 1
ATOM 656 N N . PHE A 1 83 ? 1.756 -0.757 -0.504 1.00 90.31 83 PHE A N 1
ATOM 657 C CA . PHE A 1 83 ? 1.286 -2.021 -1.051 1.00 90.31 83 PHE A CA 1
ATOM 658 C C . PHE A 1 83 ? 2.248 -2.626 -2.074 1.00 90.31 83 PHE A C 1
ATOM 660 O O . PHE A 1 83 ? 2.338 -3.850 -2.124 1.00 90.31 83 PHE A O 1
ATOM 667 N N . ILE A 1 84 ? 2.979 -1.821 -2.854 1.00 89.38 84 ILE A N 1
ATOM 668 C CA . ILE A 1 84 ? 4.005 -2.372 -3.754 1.00 89.38 84 ILE A CA 1
ATOM 669 C C . ILE A 1 84 ? 5.256 -2.793 -2.972 1.00 89.38 84 ILE A C 1
ATOM 671 O O . ILE A 1 84 ? 5.746 -3.897 -3.167 1.00 89.38 84 ILE A O 1
ATOM 675 N N . GLU A 1 85 ? 5.695 -1.982 -2.005 1.00 86.88 85 GLU A N 1
ATOM 676 C CA . GLU A 1 85 ? 6.887 -2.268 -1.185 1.00 86.88 85 GLU A CA 1
ATOM 677 C C . GLU A 1 85 ? 6.734 -3.532 -0.327 1.00 86.88 85 GLU A C 1
ATOM 679 O O . GLU A 1 85 ? 7.694 -4.252 -0.077 1.00 86.88 85 GLU A O 1
ATOM 684 N N . CYS A 1 86 ? 5.511 -3.830 0.115 1.00 82.62 86 CYS A N 1
ATOM 685 C CA . CYS A 1 86 ? 5.210 -5.013 0.920 1.00 82.62 86 CYS A CA 1
ATOM 686 C C . CYS A 1 86 ? 4.650 -6.193 0.105 1.00 82.62 86 CYS A C 1
ATOM 688 O O . CYS A 1 86 ? 4.146 -7.153 0.689 1.00 82.62 86 CYS A O 1
ATOM 690 N N . GLY A 1 87 ? 4.677 -6.121 -1.231 1.00 82.25 87 GLY A N 1
ATOM 691 C CA . GLY A 1 87 ? 4.243 -7.217 -2.104 1.00 82.25 87 GLY A CA 1
ATOM 692 C C . GLY A 1 87 ? 2.739 -7.521 -2.073 1.00 82.25 87 GLY A C 1
ATOM 693 O O . GLY A 1 87 ? 2.315 -8.605 -2.472 1.00 82.25 87 GLY A O 1
ATOM 694 N N . HIS A 1 88 ? 1.903 -6.590 -1.604 1.00 84.62 88 HIS A N 1
ATOM 695 C CA . HIS A 1 88 ? 0.449 -6.676 -1.786 1.00 84.62 88 HIS A CA 1
ATOM 696 C C . HIS A 1 88 ? 0.054 -6.431 -3.242 1.00 84.62 88 HIS A C 1
ATOM 698 O O . HIS A 1 88 ? -0.894 -7.039 -3.730 1.00 84.62 88 HIS A O 1
ATOM 704 N N . LEU A 1 89 ? 0.792 -5.572 -3.941 1.00 87.56 89 LEU A N 1
ATOM 705 C CA . LEU A 1 89 ? 0.673 -5.361 -5.376 1.00 87.56 89 LEU A CA 1
ATOM 706 C C . LEU A 1 89 ? 2.000 -5.707 -6.046 1.00 87.56 89 LEU A C 1
ATOM 708 O O . LEU A 1 89 ? 3.057 -5.313 -5.569 1.00 87.56 89 LEU A O 1
ATOM 712 N N . VAL A 1 90 ? 1.921 -6.391 -7.183 1.00 86.12 90 VAL A N 1
ATOM 713 C CA . VAL A 1 90 ? 3.034 -6.528 -8.136 1.00 86.12 90 VAL A CA 1
ATOM 714 C C . VAL A 1 90 ? 3.070 -5.324 -9.074 1.00 86.12 90 VAL A C 1
ATOM 716 O O . VAL A 1 90 ? 2.111 -4.545 -9.100 1.00 86.12 90 VAL A O 1
ATOM 719 N N . HIS A 1 91 ? 4.117 -5.170 -9.886 1.00 86.62 91 HIS A N 1
ATOM 720 C CA . HIS A 1 91 ? 4.126 -4.176 -10.963 1.00 86.62 91 HIS A CA 1
ATOM 721 C C . HIS A 1 91 ? 2.936 -4.362 -11.915 1.00 86.62 91 HIS A C 1
ATOM 723 O O . HIS A 1 91 ? 2.386 -5.455 -12.048 1.00 86.62 91 HIS A O 1
ATOM 729 N N . HIS A 1 92 ? 2.479 -3.280 -12.548 1.00 86.31 92 HIS A N 1
ATOM 730 C CA . HIS A 1 92 ? 1.298 -3.378 -13.408 1.00 86.31 92 HIS A CA 1
ATOM 731 C C . HIS A 1 92 ? 1.584 -4.254 -14.632 1.00 86.31 92 HIS A C 1
ATOM 733 O O . HIS A 1 92 ? 0.744 -5.048 -15.034 1.00 86.31 92 HIS A O 1
ATOM 739 N N . GLU A 1 93 ? 2.791 -4.163 -15.177 1.00 86.06 93 GLU A N 1
ATOM 740 C CA . GLU A 1 93 ? 3.257 -4.970 -16.298 1.00 86.06 93 GLU A CA 1
ATOM 741 C C . GLU A 1 93 ? 3.217 -6.470 -15.963 1.00 86.06 93 GLU A C 1
ATOM 743 O O . GLU A 1 93 ? 2.665 -7.252 -16.736 1.00 86.06 93 GLU A O 1
ATOM 748 N N . GLU A 1 94 ? 3.704 -6.848 -14.777 1.00 85.50 94 GLU A N 1
ATOM 749 C CA . GLU A 1 94 ? 3.682 -8.229 -14.272 1.00 85.50 94 GLU A CA 1
ATOM 750 C C . GLU A 1 94 ? 2.250 -8.743 -14.058 1.00 85.50 94 GLU A C 1
ATOM 752 O O . GLU A 1 94 ? 1.920 -9.871 -14.427 1.00 85.50 94 GLU A O 1
ATOM 757 N N . GLU A 1 95 ? 1.366 -7.908 -13.501 1.00 86.12 95 GLU A N 1
ATOM 758 C CA . GLU A 1 95 ? -0.057 -8.237 -13.366 1.00 86.12 95 GLU A CA 1
ATOM 759 C C . GLU A 1 95 ? -0.695 -8.499 -14.736 1.00 86.12 95 GLU A C 1
ATOM 761 O O . GLU A 1 95 ? -1.398 -9.493 -14.918 1.00 86.12 95 GLU A O 1
ATOM 766 N N . MET A 1 96 ? -0.432 -7.631 -15.714 1.00 85.62 96 MET A N 1
ATOM 767 C CA . MET A 1 96 ? -0.998 -7.753 -17.055 1.00 85.62 96 MET A CA 1
ATOM 768 C C . MET A 1 96 ? -0.472 -8.978 -17.802 1.00 85.62 96 MET A C 1
ATOM 770 O O . MET A 1 96 ? -1.226 -9.610 -18.542 1.00 85.62 96 MET A O 1
ATOM 774 N N . GLU A 1 97 ? 0.798 -9.332 -17.624 1.00 85.94 97 GLU A N 1
ATOM 775 C CA . GLU A 1 97 ? 1.370 -10.557 -18.181 1.00 85.94 97 GLU A CA 1
ATOM 776 C C . GLU A 1 97 ? 0.705 -11.805 -17.588 1.00 85.94 97 GLU A C 1
ATOM 778 O O . GLU A 1 97 ? 0.258 -12.684 -18.330 1.00 85.94 97 GLU A O 1
ATOM 783 N N . TYR A 1 98 ? 0.530 -11.836 -16.265 1.00 81.12 98 TYR A N 1
ATOM 784 C CA . TYR A 1 98 ? -0.174 -12.919 -15.585 1.00 81.12 98 TYR A CA 1
ATOM 785 C C . TYR A 1 98 ? -1.622 -13.072 -16.077 1.00 81.12 98 TYR A C 1
ATOM 787 O O . TYR A 1 98 ? -2.062 -14.182 -16.385 1.00 81.12 98 TYR A O 1
ATOM 795 N N . LEU A 1 99 ? -2.363 -11.965 -16.196 1.00 81.19 99 LEU A N 1
ATOM 796 C CA . LEU A 1 99 ? -3.755 -11.979 -16.657 1.00 81.19 99 LEU A CA 1
ATOM 797 C C . LEU A 1 99 ? -3.884 -12.468 -18.104 1.00 81.19 99 LEU A C 1
ATOM 799 O O . LEU A 1 99 ? -4.744 -13.301 -18.385 1.00 81.19 99 LEU A O 1
ATOM 803 N N . LYS A 1 100 ? -2.988 -12.039 -19.002 1.00 83.81 100 LYS A N 1
ATOM 804 C CA . LYS A 1 100 ? -2.933 -12.561 -20.379 1.00 83.81 100 LYS A CA 1
ATOM 805 C C . LYS A 1 100 ? -2.710 -14.072 -20.402 1.00 83.81 100 LYS A C 1
ATOM 807 O O . LYS A 1 100 ? -3.339 -14.769 -21.193 1.00 83.81 100 LYS A O 1
ATOM 812 N N . GLY A 1 101 ? -1.841 -14.577 -19.525 1.00 79.25 101 GLY A N 1
ATOM 813 C CA . GLY A 1 101 ? -1.616 -16.011 -19.362 1.00 79.25 101 GLY A CA 1
ATOM 814 C C . GLY A 1 101 ? -2.867 -16.762 -18.897 1.00 79.25 101 GLY A C 1
ATOM 815 O O . GLY A 1 101 ? -3.129 -17.862 -19.376 1.00 79.25 101 GLY A O 1
ATOM 816 N N . LEU A 1 102 ? -3.678 -16.180 -18.009 1.00 74.94 102 LEU A N 1
ATOM 817 C CA . LEU A 1 102 ? -4.948 -16.785 -17.591 1.00 74.94 102 LEU A CA 1
ATOM 818 C C . LEU A 1 102 ? -5.990 -16.800 -18.713 1.00 74.94 102 LEU A C 1
ATOM 820 O O . LEU A 1 102 ? -6.659 -17.815 -18.899 1.00 74.94 102 LEU A O 1
ATOM 824 N N . ASP A 1 103 ? -6.115 -15.714 -19.475 1.00 73.75 103 ASP A N 1
ATOM 825 C CA . ASP A 1 103 ? -7.059 -15.639 -20.597 1.00 73.75 103 ASP A CA 1
ATOM 826 C C . ASP A 1 103 ? -6.677 -16.591 -21.737 1.00 73.75 103 ASP A C 1
ATOM 828 O O . ASP A 1 103 ? -7.552 -17.190 -22.358 1.00 73.75 103 ASP A O 1
ATOM 832 N N . ALA A 1 104 ? -5.378 -16.798 -21.970 1.00 66.12 104 ALA A N 1
ATOM 833 C CA . ALA A 1 104 ? -4.885 -17.788 -22.926 1.00 66.12 104 ALA A CA 1
ATOM 834 C C . ALA A 1 104 ? -5.199 -19.239 -22.511 1.00 66.12 104 ALA A C 1
ATOM 836 O O . ALA A 1 104 ? -5.311 -20.106 -23.374 1.00 66.12 104 ALA A O 1
ATOM 837 N N . ASN A 1 105 ? -5.362 -19.495 -21.207 1.00 60.75 105 ASN A N 1
ATOM 838 C CA . ASN A 1 105 ? -5.657 -20.815 -20.640 1.00 60.75 105 ASN A CA 1
ATOM 839 C C . ASN A 1 105 ? -7.142 -21.027 -20.298 1.00 60.75 105 ASN A C 1
ATOM 841 O O . ASN A 1 105 ? -7.521 -22.115 -19.864 1.00 60.75 105 ASN A O 1
ATOM 845 N N . LYS A 1 106 ? -8.004 -20.021 -20.491 1.00 60.91 106 LYS A N 1
ATOM 846 C CA . LYS A 1 106 ? -9.451 -20.239 -20.497 1.00 60.91 106 LYS A CA 1
ATOM 847 C C . LYS A 1 106 ? -9.808 -20.967 -21.787 1.00 60.91 106 LYS A C 1
ATOM 849 O O . LYS A 1 106 ? -9.947 -20.345 -22.841 1.00 60.91 106 LYS A O 1
ATOM 854 N N . GLU A 1 107 ? -10.011 -22.280 -21.700 1.00 53.84 107 GLU A N 1
ATOM 855 C CA . GLU A 1 107 ? -10.886 -22.950 -22.658 1.00 53.84 107 GLU A CA 1
ATOM 856 C C . GLU A 1 107 ? -12.178 -22.129 -22.720 1.00 53.84 107 GLU A C 1
ATOM 858 O O . GLU A 1 107 ? -12.842 -21.913 -21.703 1.00 53.84 107 GLU A O 1
ATOM 863 N N . ARG A 1 108 ? -12.508 -21.588 -23.897 1.00 54.97 108 ARG A N 1
ATOM 864 C CA . ARG A 1 108 ? -13.831 -21.011 -24.119 1.00 54.97 108 ARG A CA 1
ATOM 865 C C . ARG A 1 108 ? -14.801 -22.177 -24.040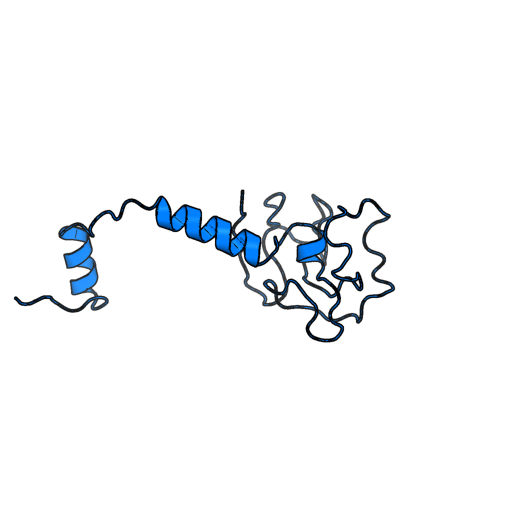 1.00 54.97 108 ARG A C 1
ATOM 867 O O . ARG A 1 108 ? -15.042 -22.819 -25.057 1.00 54.97 108 ARG A O 1
ATOM 874 N N . THR A 1 109 ? -15.336 -22.472 -22.863 1.00 51.69 109 THR A N 1
ATOM 875 C CA . THR A 1 109 ? -16.561 -23.253 -22.783 1.00 51.69 109 THR A CA 1
ATOM 876 C C . THR A 1 1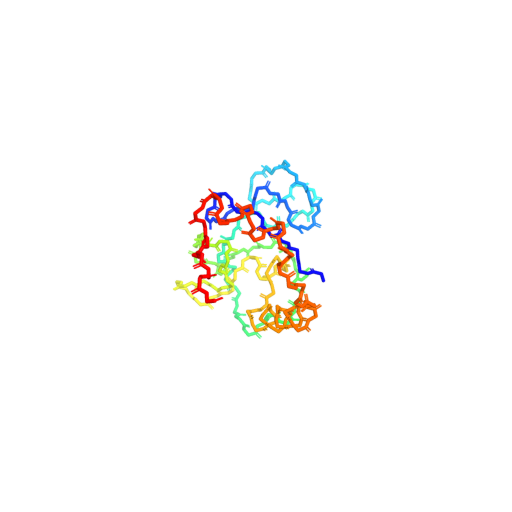09 ? -17.627 -22.409 -23.480 1.00 51.69 109 THR A C 1
ATOM 878 O O . THR A 1 109 ? -17.884 -21.276 -23.057 1.00 51.69 109 THR A O 1
ATOM 881 N N . PRO A 1 110 ? -18.197 -22.866 -24.609 1.00 57.31 110 PRO A N 1
ATOM 882 C CA . PRO A 1 110 ? -19.381 -22.219 -25.146 1.00 57.31 110 PRO A CA 1
ATOM 883 C C . PRO A 1 110 ? -20.420 -22.204 -24.024 1.00 57.31 110 PRO A C 1
ATOM 885 O O . PRO A 1 110 ? -20.576 -23.226 -23.351 1.00 57.31 110 PRO A O 1
ATOM 888 N N . LEU A 1 111 ? -21.097 -21.070 -23.805 1.00 55.00 111 LEU A N 1
ATOM 889 C CA . LEU A 1 111 ? -22.302 -21.056 -22.972 1.00 55.00 111 LEU A CA 1
ATOM 890 C C . LEU A 1 111 ? -23.174 -22.212 -23.456 1.00 55.00 111 LEU A C 1
ATOM 892 O O . LEU A 1 111 ? -23.500 -22.278 -24.647 1.00 55.00 111 LEU A O 1
ATOM 896 N N . ASN A 1 112 ? -23.466 -23.164 -22.572 1.00 62.59 112 ASN A N 1
ATOM 897 C CA . ASN A 1 112 ? -24.339 -24.254 -22.963 1.00 62.59 112 ASN A CA 1
ATOM 898 C C . ASN A 1 112 ? -25.747 -23.667 -23.211 1.00 62.59 112 ASN A C 1
ATOM 900 O O . ASN A 1 112 ? -26.056 -22.530 -22.836 1.00 62.59 112 ASN A O 1
ATOM 904 N N . ARG A 1 113 ? -26.606 -24.425 -23.894 1.00 64.81 113 ARG A N 1
ATOM 905 C CA . ARG A 1 113 ? -27.941 -23.941 -24.272 1.00 64.81 113 ARG A CA 1
ATOM 906 C C . ARG A 1 113 ? -28.801 -23.575 -23.056 1.00 64.81 113 ARG A C 1
ATOM 908 O O . ARG A 1 113 ? -29.614 -22.660 -23.158 1.00 64.81 113 ARG A O 1
ATOM 915 N N . ASP A 1 114 ? -28.610 -24.261 -21.937 1.00 69.69 114 ASP A N 1
ATOM 916 C CA . ASP A 1 114 ? -29.358 -24.037 -20.703 1.00 69.69 114 ASP A CA 1
ATOM 917 C C . ASP A 1 114 ? -28.919 -22.720 -20.040 1.00 69.69 114 ASP A C 1
ATOM 919 O O . ASP A 1 114 ? -29.774 -21.892 -19.727 1.00 69.69 114 ASP A O 1
ATOM 923 N N . ASP A 1 115 ? -27.609 -22.447 -19.987 1.00 70.69 115 ASP A N 1
ATOM 924 C CA . ASP A 1 115 ? -27.043 -21.182 -19.493 1.00 70.69 115 ASP A CA 1
ATOM 925 C C . ASP A 1 115 ? -27.502 -19.989 -20.356 1.00 70.69 115 ASP A C 1
ATOM 927 O O . ASP A 1 115 ? -27.810 -18.909 -19.848 1.00 70.69 115 ASP A O 1
ATOM 931 N N . TYR A 1 116 ? -27.578 -20.166 -21.682 1.00 68.94 116 TYR A N 1
ATOM 932 C CA . TYR A 1 116 ? -28.061 -19.123 -22.596 1.00 68.94 116 TYR A CA 1
ATOM 933 C C . TYR A 1 116 ? -29.554 -18.829 -22.395 1.00 68.94 116 TYR A C 1
ATOM 935 O O . TYR A 1 116 ? -29.963 -17.666 -22.379 1.00 68.94 116 TYR A O 1
ATOM 943 N N . ASN A 1 117 ? -30.376 -19.868 -22.227 1.00 67.81 117 ASN A N 1
ATOM 944 C CA . ASN A 1 117 ? -31.810 -19.714 -21.990 1.00 67.81 117 ASN A CA 1
ATOM 945 C C . ASN A 1 117 ? -32.087 -19.006 -20.657 1.00 67.81 117 ASN A C 1
ATOM 947 O O . ASN A 1 117 ? -32.958 -18.136 -20.604 1.00 67.81 117 ASN A O 1
ATOM 951 N N . GLU A 1 118 ? -31.322 -19.322 -19.609 1.00 71.12 118 GLU A N 1
ATOM 952 C CA . GLU A 1 118 ? -31.433 -18.652 -18.313 1.00 71.12 118 GLU A CA 1
ATOM 953 C C . GLU A 1 118 ? -31.078 -17.162 -18.437 1.00 71.12 118 GLU A C 1
ATOM 955 O O . GLU A 1 118 ? -31.889 -16.305 -18.087 1.00 71.12 118 GLU A O 1
ATOM 960 N N . LEU A 1 119 ? -29.940 -16.831 -19.057 1.00 66.62 119 LEU A N 1
ATOM 961 C CA . LEU A 1 119 ? -29.496 -15.444 -19.255 1.00 66.62 119 LEU A CA 1
ATOM 962 C C . LEU A 1 119 ? -30.413 -14.626 -20.187 1.00 66.62 119 LEU A C 1
ATOM 964 O O . LEU A 1 119 ? -30.580 -13.420 -19.978 1.00 66.62 119 LEU A O 1
ATOM 968 N N . SER A 1 120 ? -31.023 -15.262 -21.195 1.00 66.38 120 SER A N 1
ATOM 969 C CA . SER A 1 120 ? -32.039 -14.642 -22.061 1.00 66.38 120 SER A CA 1
ATOM 970 C C . SER A 1 120 ? -33.331 -14.358 -21.289 1.00 66.38 120 SER A C 1
ATOM 972 O O . SER A 1 120 ? -33.884 -13.261 -21.381 1.00 66.38 120 SER A O 1
ATOM 974 N N . SER A 1 121 ? -33.776 -15.299 -20.449 1.00 68.12 121 SER A N 1
ATOM 975 C CA . SER A 1 121 ? -35.005 -15.147 -19.660 1.00 68.12 121 SER A CA 1
ATOM 976 C C . SER A 1 121 ? -34.939 -14.012 -18.629 1.00 68.12 121 SER A C 1
ATOM 978 O O . SER A 1 121 ? -35.969 -13.419 -18.309 1.00 68.12 121 SER A O 1
ATOM 980 N N . ILE A 1 122 ? -33.733 -13.649 -18.175 1.00 73.69 122 ILE A N 1
ATOM 981 C CA . ILE A 1 122 ? -33.485 -12.506 -17.279 1.00 73.69 122 ILE A CA 1
ATOM 982 C C . ILE A 1 122 ? -33.023 -11.232 -18.012 1.00 73.69 122 ILE A C 1
ATOM 984 O O . ILE A 1 122 ? -32.670 -10.245 -17.369 1.00 73.69 122 ILE A O 1
ATOM 988 N N . GLY A 1 123 ? -33.037 -11.229 -19.352 1.00 58.31 123 GLY A N 1
ATOM 989 C CA . GLY A 1 123 ? -32.794 -10.046 -20.185 1.00 58.31 123 GLY A CA 1
ATOM 990 C C . GLY A 1 123 ? -31.341 -9.563 -20.243 1.00 58.31 123 GLY A C 1
ATOM 991 O O . GLY A 1 123 ? -31.098 -8.431 -20.659 1.00 58.31 123 GLY A O 1
ATOM 992 N N . LEU A 1 124 ? -30.371 -10.388 -19.833 1.00 51.84 124 LEU A N 1
ATOM 993 C CA . LEU A 1 124 ? -28.949 -10.019 -19.834 1.00 51.84 124 LEU A CA 1
ATOM 994 C C . LEU A 1 124 ? -28.282 -10.183 -21.206 1.00 51.84 124 LEU A C 1
ATOM 996 O O . LEU A 1 124 ? -27.243 -9.573 -21.456 1.00 51.84 124 LEU A O 1
ATOM 1000 N N . ILE A 1 125 ? -28.869 -10.982 -22.099 1.00 65.19 125 ILE A N 1
ATOM 1001 C CA . ILE A 1 125 ? -28.380 -11.199 -23.464 1.00 65.19 125 ILE A CA 1
ATOM 1002 C C . ILE A 1 125 ? -29.542 -11.175 -24.464 1.00 65.19 125 ILE A C 1
ATOM 1004 O O . ILE A 1 125 ? -30.645 -11.624 -24.165 1.00 65.19 125 ILE A O 1
ATOM 1008 N N . GLY A 1 126 ? -29.306 -10.617 -25.654 1.00 51.22 126 GLY A N 1
ATOM 1009 C CA . GLY A 1 126 ? -30.327 -10.511 -26.699 1.00 51.22 126 GLY A CA 1
ATOM 1010 C C . GLY A 1 126 ? -30.577 -11.848 -27.397 1.00 51.22 126 GLY A C 1
ATOM 1011 O O . GLY A 1 126 ? -29.621 -12.533 -27.761 1.00 51.22 126 GLY A O 1
ATOM 1012 N N . ASN A 1 127 ? -31.852 -12.187 -27.620 1.00 47.44 127 ASN A N 1
ATOM 1013 C CA . ASN A 1 127 ? -32.260 -13.363 -28.394 1.00 47.44 127 ASN A CA 1
ATOM 1014 C C . ASN A 1 127 ? -31.644 -13.325 -29.800 1.00 47.44 127 ASN A C 1
ATOM 1016 O O . ASN A 1 127 ? -31.982 -12.452 -30.603 1.00 47.44 127 ASN A O 1
ATOM 1020 N N . GLN A 1 128 ? -30.777 -14.286 -30.119 1.00 50.19 128 GLN A N 1
ATOM 1021 C CA . GLN A 1 128 ? -30.387 -14.539 -31.503 1.00 50.19 128 GLN A CA 1
ATOM 1022 C C . GLN A 1 128 ? -31.547 -15.235 -32.223 1.00 50.19 128 GLN A C 1
ATOM 1024 O O . GLN A 1 128 ? -31.701 -16.448 -32.144 1.00 50.19 128 GLN A O 1
ATOM 1029 N N . ASN A 1 129 ? -32.373 -14.453 -32.917 1.00 39.91 129 ASN A N 1
ATOM 1030 C CA . ASN A 1 129 ? -33.211 -14.968 -33.994 1.00 39.91 129 ASN A CA 1
ATOM 1031 C C . ASN A 1 129 ? -32.408 -14.880 -35.298 1.00 39.91 129 ASN A C 1
ATOM 1033 O O . ASN A 1 129 ? -32.336 -13.803 -35.890 1.00 39.91 129 ASN A O 1
ATOM 1037 N N . TYR A 1 130 ? -31.813 -15.998 -35.711 1.00 37.97 130 TYR A N 1
ATOM 1038 C CA . TYR A 1 130 ? -31.541 -16.325 -37.112 1.00 37.97 130 TYR A CA 1
ATOM 1039 C C . TYR A 1 130 ? -31.884 -17.793 -37.342 1.00 37.97 130 TYR A C 1
ATOM 1041 O O . TYR A 1 130 ? -31.443 -18.627 -36.520 1.00 37.97 130 TYR A O 1
#

pLDDT: mean 76.39, std 16.03, range [37.97, 95.38]

Foldseek 3Di:
DQFDFDDPDQFFGCAPSPPRRNDDDPQARPPPRAGGGKFFLLAAPVPLVDLDPDDPRPSVNGPGDGHGPQAQADPPPRGGISCSSRVVDDDPVVVVVVVVVVVVPPPPPPCPPVNVVVCVVVPNDDDDDD

Sequence (130 aa):
MTRKINFEKLNRVIKCPHCDNEEILGDICHVCNLPTVNKCSGFDKKYLQDIYDGPWLTFEKSCGKILPTNARYCYSCNSTSTFIECGHLVHHEEEMEYLKGLDANKERTPLNRDDYNELSSIGLIGNQNY

Organism: NCBI:txid885475

Secondary structure (DSSP, 8-state):
------EEETTEESS-TTT------TTB-TTT--BSB-BB----GGGTTS---SSTT--TT----B--TT-SB-TTT-PBBHHHHTTSS--HHHHHHHHHHHHHH----PPPHHHHHHHHHTTSS-----